Protein AF-A0A7X8AQU6-F1 (afdb_monomer)

Secondary structure (DSSP, 8-state):
---GGGS-HHHHHHHHHHS-HHHHHHHHHTS-HHHHHHHHHHS-HHHHHHHHHT--

Radius of gyration: 10.14 Å; Cα contacts (8 Å, |Δi|>4): 35; chains: 1; bounding box: 24×21×22 Å

pLDDT: mean 89.2, std 10.18, range [46.22, 95.62]

Sequence (56 aa):
MKNLMILNDAALKKTLAKMHPYDIATKMKDASGDTQMRLIRLMALNKTVEVFLELP

Foldseek 3Di:
DDDLVPDDLVVNLVVLVPDDLLVVLVVLVPDDPVVVVSNLVSYDPVSNVSNVVNHD

Mean predicted aligned error: 3.68 Å

Structure (mmCIF, N/CA/C/O backbone):
data_AF-A0A7X8AQU6-F1
#
_entry.id   AF-A0A7X8AQU6-F1
#
loop_
_atom_site.group_PDB
_atom_site.id
_atom_site.type_symbol
_atom_site.label_atom_id
_atom_site.label_alt_id
_atom_site.label_comp_id
_atom_site.label_asym_id
_atom_site.label_entity_id
_atom_site.label_seq_id
_atom_site.pdbx_PDB_ins_code
_atom_site.Cartn_x
_atom_site.Cartn_y
_atom_site.Cartn_z
_atom_site.occupancy
_atom_site.B_iso_or_equiv
_atom_site.auth_seq_id
_atom_site.auth_comp_id
_atom_site.auth_asym_id
_atom_site.auth_atom_id
_atom_site.pdbx_PDB_model_num
ATOM 1 N N . MET A 1 1 ? 13.269 -7.327 5.043 1.00 46.22 1 MET A N 1
ATOM 2 C CA . MET A 1 1 ? 12.171 -7.561 4.072 1.00 46.22 1 MET A CA 1
ATOM 3 C C . MET A 1 1 ? 12.437 -6.721 2.829 1.00 46.22 1 MET A C 1
ATOM 5 O O . MET A 1 1 ? 12.729 -5.546 2.987 1.00 46.22 1 MET A O 1
ATOM 9 N N . LYS A 1 2 ? 12.429 -7.330 1.631 1.00 48.97 2 LYS A N 1
ATOM 10 C CA . LYS A 1 2 ? 12.828 -6.715 0.345 1.00 48.97 2 LYS A CA 1
ATOM 11 C C . LYS A 1 2 ? 12.193 -5.327 0.149 1.00 48.97 2 LYS A C 1
ATOM 13 O O . LYS A 1 2 ? 10.990 -5.191 0.355 1.00 48.97 2 LYS A O 1
ATOM 18 N N . ASN A 1 3 ? 12.989 -4.334 -0.266 1.00 71.25 3 ASN A N 1
ATOM 19 C 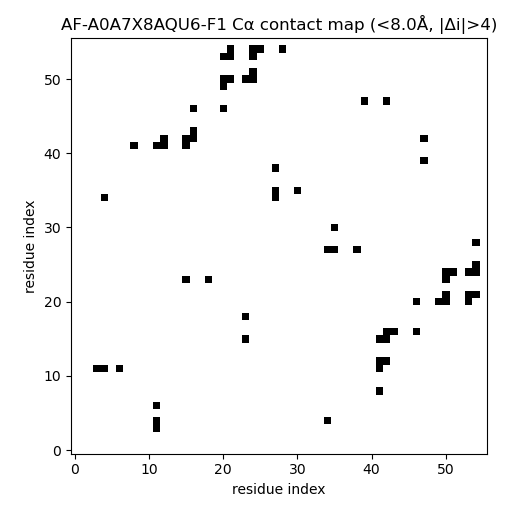CA . ASN A 1 3 ? 12.510 -3.003 -0.652 1.00 71.25 3 ASN A CA 1
ATOM 20 C C . ASN A 1 3 ? 11.375 -3.157 -1.670 1.00 71.25 3 ASN A C 1
ATOM 22 O O . ASN A 1 3 ? 11.622 -3.505 -2.824 1.00 71.25 3 ASN A O 1
ATOM 26 N N . LEU A 1 4 ? 10.136 -2.907 -1.241 1.00 70.44 4 LEU A N 1
ATOM 27 C CA . LEU A 1 4 ? 8.937 -2.991 -2.087 1.00 70.44 4 LEU A CA 1
ATOM 28 C C . LEU A 1 4 ? 9.079 -2.163 -3.366 1.00 70.44 4 LEU A C 1
ATOM 30 O O . LEU A 1 4 ? 8.523 -2.521 -4.397 1.00 70.44 4 LEU A O 1
ATOM 34 N N . MET A 1 5 ? 9.897 -1.115 -3.305 1.00 70.44 5 MET A N 1
ATOM 35 C CA . MET A 1 5 ? 10.149 -0.196 -4.408 1.00 70.44 5 MET A CA 1
ATOM 36 C C . MET A 1 5 ? 11.003 -0.790 -5.532 1.00 70.44 5 MET A C 1
ATOM 38 O O . MET A 1 5 ? 10.953 -0.277 -6.643 1.00 70.44 5 MET A O 1
ATOM 42 N N . ILE A 1 6 ? 11.720 -1.893 -5.279 1.00 82.50 6 ILE A N 1
ATOM 43 C CA . ILE A 1 6 ? 12.496 -2.624 -6.299 1.00 82.50 6 ILE A CA 1
ATOM 44 C C . ILE A 1 6 ? 11.592 -3.579 -7.102 1.00 82.50 6 ILE A C 1
ATOM 46 O O . ILE A 1 6 ? 11.961 -4.041 -8.180 1.00 82.50 6 ILE A O 1
ATOM 50 N N . LEU A 1 7 ? 10.395 -3.896 -6.598 1.00 83.75 7 LEU A N 1
ATOM 51 C CA . LEU A 1 7 ? 9.466 -4.764 -7.316 1.00 83.75 7 LEU A CA 1
ATOM 52 C C . LEU A 1 7 ? 8.922 -4.051 -8.555 1.00 83.75 7 LEU A C 1
ATOM 54 O O . LEU A 1 7 ? 8.611 -2.861 -8.510 1.00 83.75 7 LEU A O 1
ATOM 58 N N . ASN A 1 8 ? 8.744 -4.796 -9.646 1.00 91.62 8 ASN A N 1
ATOM 59 C CA . ASN A 1 8 ? 7.939 -4.331 -10.774 1.00 91.62 8 ASN A CA 1
ATOM 60 C C . ASN A 1 8 ? 6.451 -4.253 -10.386 1.00 91.62 8 ASN A C 1
ATOM 62 O O . ASN A 1 8 ? 6.032 -4.814 -9.372 1.00 91.62 8 ASN A O 1
ATOM 66 N N . ASP A 1 9 ? 5.640 -3.588 -11.204 1.00 92.06 9 ASP A N 1
ATOM 67 C CA . ASP A 1 9 ? 4.236 -3.309 -10.876 1.00 92.06 9 ASP A CA 1
ATOM 68 C C . ASP A 1 9 ? 3.384 -4.572 -10.689 1.00 92.06 9 ASP A C 1
ATOM 70 O O . ASP A 1 9 ? 2.535 -4.622 -9.800 1.00 92.06 9 ASP A O 1
ATOM 74 N N . ALA A 1 10 ? 3.639 -5.632 -11.462 1.00 93.50 10 ALA A N 1
ATOM 75 C CA . ALA A 1 10 ? 2.905 -6.891 -11.341 1.00 93.50 10 ALA A CA 1
ATOM 76 C C . ALA A 1 10 ? 3.193 -7.605 -10.009 1.00 93.50 10 ALA A C 1
ATOM 78 O O . ALA A 1 10 ? 2.275 -8.101 -9.348 1.00 93.50 10 ALA A O 1
ATOM 79 N N . ALA A 1 11 ? 4.463 -7.655 -9.601 1.00 92.44 11 ALA A N 1
ATOM 80 C CA . ALA A 1 11 ? 4.870 -8.221 -8.322 1.00 92.44 11 ALA A CA 1
ATOM 81 C C . ALA A 1 11 ? 4.395 -7.341 -7.161 1.00 92.44 11 ALA A C 1
ATOM 83 O O . ALA A 1 11 ? 3.832 -7.857 -6.197 1.00 92.44 11 ALA A O 1
ATOM 84 N N . LEU A 1 12 ? 4.542 -6.022 -7.289 1.00 92.69 12 LEU A N 1
ATOM 85 C CA . LEU A 1 12 ? 4.116 -5.054 -6.286 1.00 92.69 12 LEU A CA 1
ATOM 86 C C . LEU A 1 12 ? 2.606 -5.134 -6.043 1.00 92.69 12 LEU A C 1
ATOM 88 O O . LEU A 1 12 ? 2.190 -5.250 -4.895 1.00 92.69 12 LEU A O 1
ATOM 92 N N . LYS A 1 13 ? 1.787 -5.204 -7.099 1.00 94.88 13 LYS A N 1
ATOM 93 C CA . LYS A 1 13 ? 0.333 -5.401 -6.994 1.00 94.88 13 LYS A CA 1
ATOM 94 C C . LYS A 1 13 ? -0.031 -6.672 -6.221 1.00 94.88 13 LYS A C 1
ATOM 96 O O . LYS A 1 13 ? -0.874 -6.633 -5.326 1.00 94.88 13 LYS A O 1
ATOM 101 N N . LYS A 1 14 ? 0.623 -7.802 -6.522 1.00 94.44 14 LYS A N 1
ATOM 102 C CA . LYS A 1 14 ? 0.404 -9.072 -5.799 1.00 94.44 14 LYS A CA 1
ATOM 103 C C . LYS A 1 14 ? 0.813 -8.976 -4.331 1.00 94.44 14 LYS A C 1
ATOM 105 O O . LYS A 1 14 ? 0.148 -9.561 -3.478 1.00 94.44 14 LYS A O 1
ATOM 110 N N . THR A 1 15 ? 1.896 -8.264 -4.039 1.00 93.19 15 THR A N 1
ATOM 111 C CA . THR A 1 15 ? 2.368 -8.069 -2.669 1.00 93.19 15 THR A CA 1
ATOM 112 C C . THR A 1 15 ? 1.431 -7.159 -1.880 1.00 93.19 15 THR A C 1
ATOM 114 O O . THR A 1 15 ? 1.048 -7.526 -0.774 1.00 93.19 15 THR A O 1
ATOM 117 N N . LEU A 1 16 ? 0.988 -6.039 -2.457 1.00 93.69 16 LEU A N 1
ATOM 118 C CA . LEU A 1 16 ? 0.036 -5.121 -1.826 1.00 93.69 16 LEU A CA 1
ATOM 119 C C . LEU A 1 16 ? -1.296 -5.805 -1.519 1.00 93.69 16 LEU A C 1
ATOM 121 O O . LEU A 1 16 ? -1.834 -5.635 -0.431 1.00 93.69 16 LEU A O 1
ATOM 125 N N . ALA A 1 17 ? -1.792 -6.659 -2.418 1.00 93.19 17 ALA A N 1
ATOM 126 C CA . ALA A 1 17 ? -3.019 -7.417 -2.180 1.00 93.19 17 ALA A CA 1
ATOM 127 C C . ALA A 1 17 ? -2.949 -8.288 -0.910 1.00 93.19 17 ALA A C 1
ATOM 129 O O . ALA A 1 17 ? -3.948 -8.412 -0.205 1.00 93.19 17 ALA A O 1
ATOM 130 N N . LYS A 1 18 ? -1.773 -8.839 -0.585 1.00 94.44 18 LYS A N 1
ATOM 131 C CA . LYS A 1 18 ? -1.556 -9.734 0.566 1.00 94.44 18 LYS A CA 1
ATOM 132 C C . LYS A 1 18 ? -1.101 -9.022 1.841 1.00 94.44 18 LYS A C 1
ATOM 134 O O . LYS A 1 18 ? -1.113 -9.633 2.901 1.00 94.44 18 LYS A O 1
ATOM 139 N N . MET A 1 19 ? -0.656 -7.775 1.736 1.00 93.56 19 MET A N 1
ATOM 140 C CA . MET A 1 19 ? -0.128 -7.005 2.863 1.00 93.56 19 MET A CA 1
ATOM 141 C C . MET A 1 19 ? -1.265 -6.433 3.714 1.00 93.56 19 MET A C 1
ATOM 143 O O . MET A 1 19 ? -2.325 -6.118 3.174 1.00 93.56 19 MET A O 1
ATOM 147 N N . HIS A 1 20 ? -1.069 -6.292 5.024 1.00 94.62 20 HIS A N 1
ATOM 148 C CA . HIS A 1 20 ? -2.068 -5.659 5.882 1.00 94.62 20 HIS A CA 1
ATOM 149 C C . HIS A 1 20 ? -2.172 -4.151 5.566 1.00 94.62 20 HIS A C 1
ATOM 151 O O . HIS A 1 20 ? -1.134 -3.533 5.313 1.00 94.62 20 HIS A O 1
ATOM 157 N N . PRO A 1 21 ? -3.373 -3.535 5.574 1.00 94.44 21 PRO A N 1
ATOM 158 C CA . PRO A 1 21 ? -3.533 -2.104 5.297 1.00 94.44 21 PRO A CA 1
ATOM 159 C C . PRO A 1 21 ? -2.639 -1.198 6.158 1.00 94.44 21 PRO A C 1
ATOM 161 O O . PRO A 1 21 ? -1.932 -0.350 5.619 1.00 94.44 21 PRO A O 1
ATOM 164 N N . TYR A 1 22 ? -2.566 -1.464 7.465 1.00 94.00 22 TYR A N 1
ATOM 165 C CA . TYR A 1 22 ? -1.677 -0.762 8.402 1.00 94.00 22 TYR A CA 1
ATOM 166 C C . TYR A 1 22 ? -0.191 -0.769 7.984 1.00 94.00 22 TYR A C 1
ATOM 168 O O . TYR A 1 22 ? 0.498 0.253 8.045 1.00 94.00 22 TYR A O 1
ATOM 176 N N . ASP A 1 23 ? 0.318 -1.907 7.499 1.00 92.62 23 ASP A N 1
ATOM 177 C CA . ASP A 1 23 ? 1.718 -2.020 7.068 1.00 92.62 23 ASP A CA 1
ATOM 178 C C . ASP A 1 23 ? 1.986 -1.173 5.818 1.00 92.62 23 ASP A C 1
ATOM 180 O O . ASP A 1 23 ? 3.071 -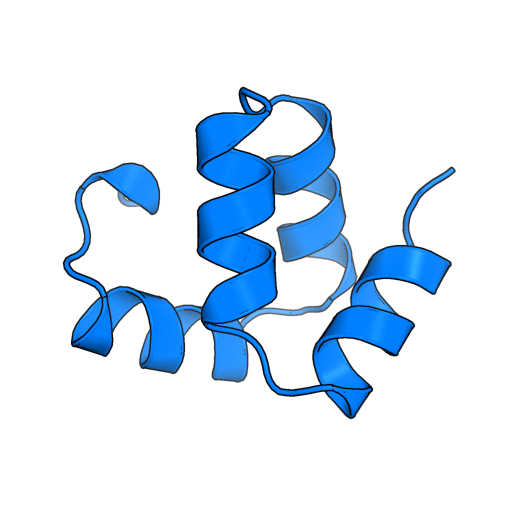0.610 5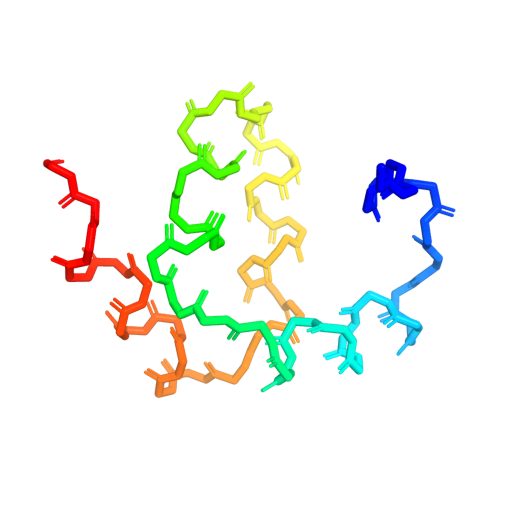.648 1.00 92.62 23 ASP A O 1
ATOM 184 N N . ILE A 1 24 ? 0.995 -1.092 4.925 1.00 93.12 24 ILE A N 1
ATOM 185 C CA . ILE A 1 24 ? 1.059 -0.258 3.725 1.00 93.12 24 ILE A CA 1
ATOM 186 C C . ILE A 1 24 ? 1.032 1.217 4.131 1.00 93.12 24 ILE A C 1
ATOM 188 O O . ILE A 1 24 ? 1.879 1.974 3.660 1.00 93.12 24 ILE A O 1
ATOM 192 N N . ALA A 1 25 ? 0.123 1.611 5.028 1.00 93.12 25 ALA A N 1
ATOM 193 C CA . ALA A 1 25 ? 0.004 2.977 5.538 1.00 93.12 25 ALA A CA 1
ATOM 194 C C . ALA A 1 25 ? 1.321 3.457 6.167 1.00 93.12 25 ALA A C 1
ATOM 196 O O . ALA A 1 25 ? 1.849 4.504 5.790 1.00 93.12 25 ALA A O 1
ATOM 197 N N . THR A 1 26 ? 1.923 2.629 7.027 1.00 92.12 26 THR A N 1
ATOM 198 C CA . THR A 1 26 ? 3.232 2.903 7.642 1.00 92.12 26 THR A CA 1
ATOM 199 C C . THR A 1 26 ? 4.311 3.161 6.589 1.00 92.12 26 THR A C 1
ATOM 201 O O . THR A 1 26 ? 5.107 4.084 6.713 1.00 92.12 26 THR A O 1
ATOM 204 N N . LYS A 1 27 ? 4.324 2.384 5.502 1.00 89.44 27 LYS A N 1
ATOM 205 C CA . LYS A 1 27 ? 5.294 2.561 4.412 1.00 89.44 27 LYS A CA 1
ATOM 206 C C . LYS A 1 27 ? 4.996 3.761 3.525 1.00 89.44 27 LYS A C 1
ATOM 208 O O . LYS A 1 27 ? 5.930 4.337 2.979 1.00 89.44 27 LYS A O 1
ATOM 213 N N . MET A 1 28 ? 3.724 4.105 3.344 1.00 90.88 28 MET A N 1
ATOM 214 C CA . MET A 1 28 ? 3.311 5.294 2.604 1.00 90.88 28 MET A CA 1
ATOM 215 C C . MET A 1 28 ? 3.720 6.568 3.336 1.00 90.88 28 MET A C 1
ATOM 217 O O . MET A 1 28 ? 4.171 7.500 2.676 1.00 90.88 28 MET A O 1
ATOM 221 N N . LYS A 1 29 ? 3.626 6.588 4.671 1.00 89.75 29 LYS A N 1
ATOM 222 C CA . LYS A 1 29 ? 3.983 7.741 5.509 1.00 89.75 29 LYS A CA 1
ATOM 223 C C . LYS A 1 29 ? 5.391 8.275 5.227 1.00 89.75 29 LYS A C 1
ATOM 225 O O . LYS A 1 29 ? 5.564 9.481 5.101 1.00 89.75 29 LYS A O 1
ATOM 230 N N . ASP A 1 30 ? 6.359 7.376 5.065 1.00 86.50 30 ASP A N 1
ATOM 231 C CA . ASP A 1 30 ? 7.769 7.734 4.856 1.00 86.50 30 ASP A CA 1
ATOM 232 C C . ASP A 1 30 ? 8.183 7.746 3.368 1.00 86.50 30 ASP A C 1
ATOM 234 O O . ASP A 1 30 ? 9.354 7.937 3.035 1.00 86.50 30 ASP A O 1
ATOM 238 N N . ALA A 1 31 ? 7.244 7.504 2.448 1.00 88.88 31 ALA A N 1
ATOM 239 C CA . ALA A 1 31 ? 7.516 7.415 1.018 1.00 88.88 31 ALA A CA 1
ATOM 240 C C . ALA A 1 31 ? 7.387 8.770 0.300 1.00 88.88 31 ALA A C 1
ATOM 242 O O . ALA A 1 31 ? 6.604 9.632 0.691 1.00 88.88 31 ALA A O 1
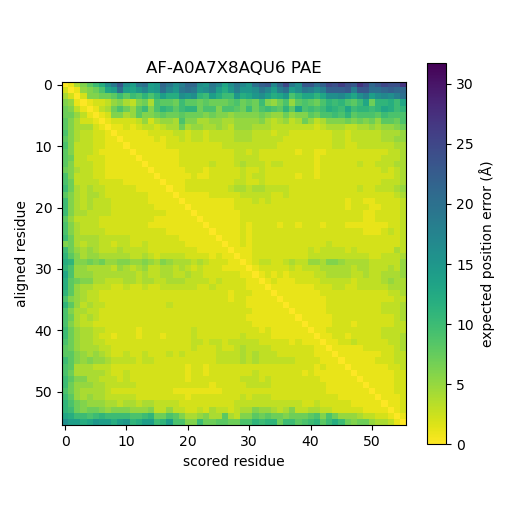ATOM 243 N N . SER A 1 32 ? 8.110 8.934 -0.815 1.00 90.44 32 SER A N 1
ATOM 244 C CA . SER A 1 32 ? 7.945 10.100 -1.695 1.00 90.44 32 SER A CA 1
ATOM 245 C C . SER A 1 32 ? 6.548 10.146 -2.325 1.00 90.44 32 SER A C 1
ATOM 247 O O . SER A 1 32 ? 5.915 9.104 -2.507 1.00 90.44 32 SER A O 1
ATOM 249 N N . GLY A 1 33 ? 6.097 11.334 -2.742 1.00 92.00 33 GLY A N 1
ATOM 250 C CA . GLY A 1 33 ? 4.797 11.504 -3.407 1.00 92.00 33 GLY A CA 1
ATOM 251 C C . GLY A 1 33 ? 4.618 10.590 -4.625 1.00 92.00 33 GLY A C 1
ATOM 252 O O . GLY A 1 33 ? 3.600 9.912 -4.745 1.00 92.00 33 GLY A O 1
ATOM 253 N N . ASP A 1 34 ? 5.643 10.457 -5.471 1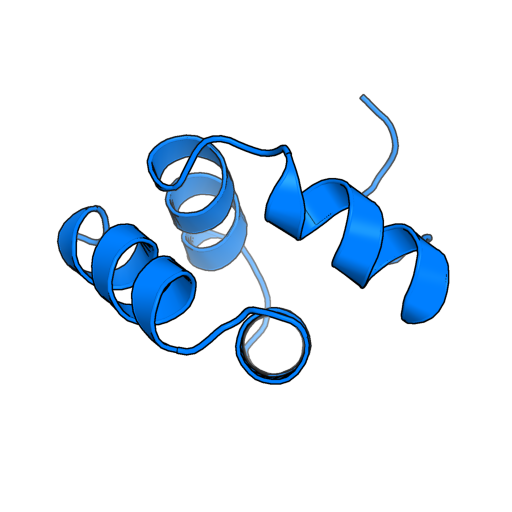.00 91.81 34 ASP A N 1
ATOM 254 C CA . ASP A 1 34 ? 5.615 9.541 -6.623 1.00 91.81 34 ASP A CA 1
ATOM 255 C C . ASP A 1 34 ? 5.410 8.083 -6.204 1.00 91.81 34 ASP A C 1
ATOM 257 O O . ASP A 1 34 ? 4.670 7.322 -6.833 1.00 91.81 34 ASP A O 1
ATOM 261 N N . THR A 1 35 ? 6.050 7.691 -5.105 1.00 90.56 35 THR A N 1
ATOM 262 C CA . THR A 1 35 ? 5.949 6.341 -4.566 1.00 90.56 35 THR A CA 1
ATOM 263 C C . THR A 1 35 ? 4.565 6.088 -3.980 1.00 90.56 35 THR A C 1
ATOM 265 O O . THR A 1 35 ? 3.960 5.058 -4.276 1.00 90.56 35 THR A O 1
ATOM 268 N N . GLN A 1 36 ? 4.029 7.031 -3.204 1.00 92.00 36 GLN A N 1
ATOM 269 C CA . GLN A 1 36 ? 2.661 6.966 -2.688 1.00 92.00 36 GLN A CA 1
ATOM 270 C C . GLN A 1 36 ? 1.657 6.825 -3.838 1.00 92.00 36 GLN A C 1
ATOM 272 O O . GLN A 1 36 ? 0.832 5.911 -3.829 1.00 92.00 36 GLN A O 1
ATOM 277 N N . MET A 1 37 ? 1.786 7.648 -4.883 1.00 93.56 37 MET A N 1
ATOM 278 C CA . MET A 1 37 ? 0.928 7.587 -6.068 1.00 93.56 37 MET A CA 1
ATOM 279 C C . MET A 1 37 ? 1.033 6.249 -6.799 1.00 93.56 37 MET A C 1
ATOM 281 O O . MET A 1 37 ? 0.018 5.699 -7.234 1.00 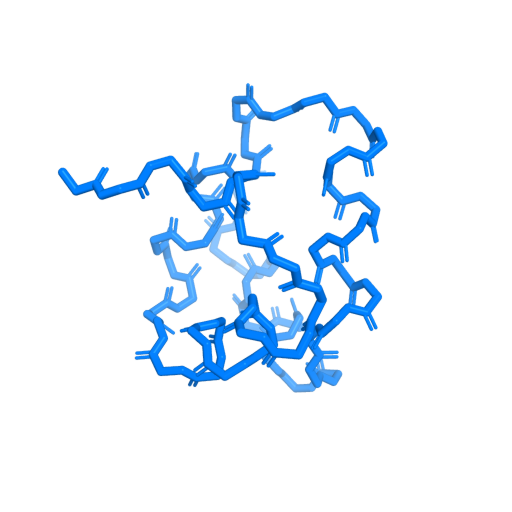93.56 37 MET A O 1
ATOM 285 N N . ARG A 1 38 ? 2.241 5.689 -6.915 1.00 93.19 38 ARG A N 1
ATOM 286 C CA . ARG A 1 38 ? 2.448 4.360 -7.499 1.00 93.19 38 ARG A CA 1
ATOM 287 C C . ARG A 1 38 ? 1.743 3.272 -6.688 1.00 93.19 38 ARG A C 1
ATOM 289 O O . ARG A 1 38 ? 1.079 2.425 -7.279 1.00 93.19 38 ARG A O 1
ATOM 296 N N . LEU A 1 39 ? 1.847 3.299 -5.359 1.00 93.00 39 LEU A N 1
ATOM 297 C CA 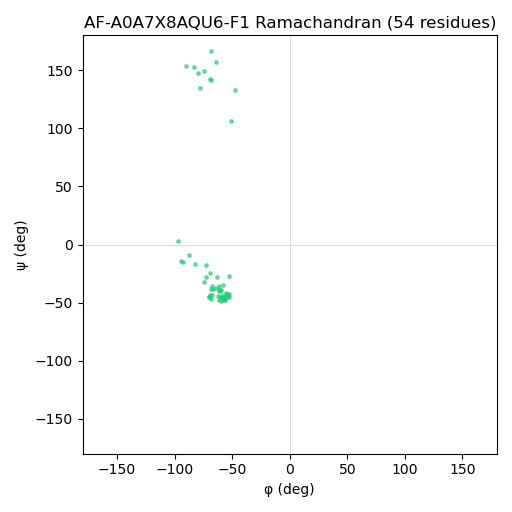. LEU A 1 39 ? 1.160 2.344 -4.484 1.00 93.00 39 LEU A CA 1
ATOM 298 C C . LEU A 1 39 ? -0.362 2.452 -4.634 1.00 93.00 39 LEU A C 1
ATOM 300 O O . LEU A 1 39 ? -1.020 1.439 -4.863 1.00 93.00 39 LEU A O 1
ATOM 304 N N . ILE A 1 40 ? -0.906 3.673 -4.599 1.00 93.50 40 ILE A N 1
ATOM 305 C CA . ILE A 1 40 ? -2.344 3.944 -4.754 1.00 93.50 40 ILE A CA 1
ATOM 306 C C . ILE A 1 40 ? -2.871 3.392 -6.084 1.00 93.50 40 ILE A C 1
ATOM 308 O O . ILE A 1 40 ? -3.900 2.721 -6.102 1.00 93.50 40 ILE A O 1
ATOM 312 N N . ARG A 1 41 ? -2.151 3.607 -7.195 1.00 95.31 41 ARG A N 1
ATOM 313 C CA . ARG A 1 41 ? -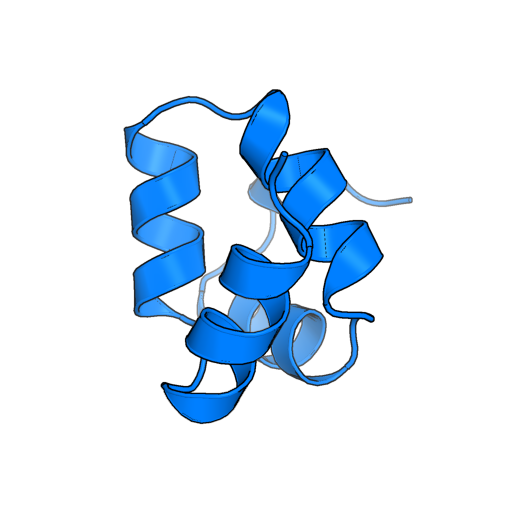2.548 3.114 -8.531 1.00 95.31 41 ARG A CA 1
ATOM 314 C C . ARG A 1 41 ? -2.596 1.590 -8.639 1.00 95.31 41 ARG A C 1
ATOM 316 O O . ARG A 1 41 ? -3.316 1.063 -9.485 1.00 95.31 41 ARG A O 1
ATOM 323 N N . LEU A 1 42 ? -1.802 0.880 -7.839 1.00 95.12 42 LEU A N 1
ATOM 324 C CA . LEU A 1 42 ? -1.685 -0.578 -7.912 1.00 95.12 42 LEU A CA 1
ATOM 325 C C . LEU A 1 42 ? -2.619 -1.310 -6.941 1.00 95.12 42 LEU A C 1
ATOM 327 O O . LEU A 1 42 ? -2.820 -2.518 -7.097 1.00 95.12 42 LEU A O 1
ATOM 331 N N . MET A 1 43 ? -3.200 -0.609 -5.966 1.00 94.69 43 MET A N 1
ATOM 332 C CA . MET A 1 43 ? -4.173 -1.162 -5.026 1.00 94.69 43 MET A CA 1
ATOM 333 C C . MET A 1 43 ? -5.594 -1.174 -5.599 1.00 94.69 43 MET A C 1
ATOM 335 O O . MET A 1 43 ? -5.960 -0.372 -6.454 1.00 94.69 43 MET A O 1
ATOM 339 N N . ALA A 1 44 ? -6.410 -2.112 -5.116 1.00 94.44 44 ALA A N 1
ATOM 340 C CA . ALA A 1 44 ? -7.850 -2.082 -5.350 1.00 94.44 44 ALA A CA 1
ATOM 341 C C . ALA A 1 44 ? -8.498 -0.995 -4.480 1.00 94.44 44 ALA A C 1
ATOM 343 O O . ALA A 1 44 ? -8.029 -0.738 -3.374 1.00 94.44 44 ALA A O 1
ATOM 344 N N . LEU A 1 45 ? -9.593 -0.396 -4.956 1.00 93.19 45 LEU A N 1
ATOM 345 C CA . LEU A 1 45 ? -10.236 0.746 -4.298 1.00 93.19 45 LEU A CA 1
ATOM 346 C C . LEU A 1 45 ? -10.591 0.476 -2.827 1.00 93.19 45 LEU A C 1
ATOM 348 O O . LEU A 1 45 ? -10.291 1.302 -1.974 1.00 93.19 45 LEU A O 1
ATOM 352 N N . ASN A 1 46 ? -11.174 -0.686 -2.524 1.00 94.25 46 ASN A N 1
ATOM 353 C CA . ASN A 1 46 ? -11.518 -1.082 -1.155 1.00 94.25 46 ASN A CA 1
ATOM 354 C C . ASN A 1 46 ? -10.287 -1.103 -0.238 1.00 94.25 46 ASN A C 1
ATOM 356 O O . ASN A 1 46 ? -10.319 -0.565 0.863 1.00 94.25 46 ASN A O 1
ATOM 360 N N . LYS A 1 47 ? -9.176 -1.650 -0.736 1.00 94.44 47 LYS A N 1
ATOM 361 C CA . LYS A 1 47 ? -7.917 -1.713 -0.001 1.00 94.44 47 LYS A CA 1
ATOM 362 C C . LYS A 1 47 ? -7.299 -0.334 0.186 1.00 94.44 47 LYS A C 1
ATOM 364 O O . LYS A 1 47 ? -6.761 -0.051 1.246 1.00 94.44 47 LYS A O 1
ATOM 369 N N . THR A 1 48 ? -7.397 0.533 -0.819 1.00 94.62 48 THR A N 1
ATOM 370 C CA . THR A 1 48 ? -6.969 1.929 -0.698 1.00 94.62 48 THR A CA 1
ATOM 371 C C . THR A 1 48 ? -7.746 2.634 0.410 1.00 94.62 48 THR A C 1
ATOM 373 O O . THR A 1 48 ? -7.130 3.289 1.237 1.00 94.62 48 THR A O 1
ATOM 376 N N . VAL A 1 49 ? -9.068 2.4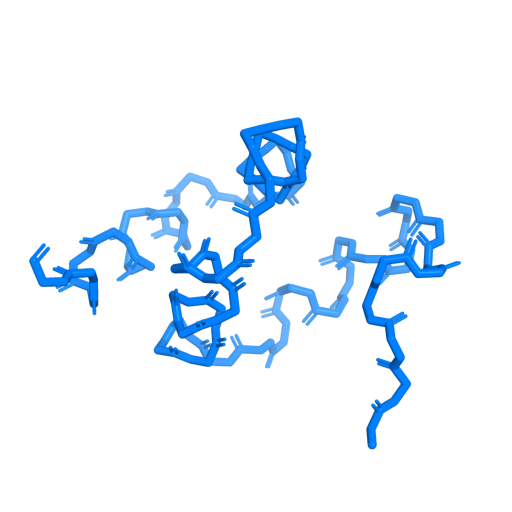57 0.486 1.00 95.06 49 VAL A N 1
ATOM 377 C CA . VAL A 1 49 ? -9.878 3.039 1.570 1.00 95.06 49 VAL A CA 1
ATOM 378 C C . VAL A 1 49 ? -9.414 2.535 2.938 1.00 95.06 49 VAL A C 1
ATOM 380 O O . VAL A 1 49 ? -9.161 3.353 3.814 1.00 95.06 49 VAL A O 1
ATOM 383 N N . GLU A 1 50 ? -9.226 1.223 3.107 1.00 95.62 50 GLU A N 1
ATOM 384 C CA . GLU A 1 50 ? -8.709 0.646 4.360 1.00 95.62 50 GLU A CA 1
ATOM 385 C C . GLU A 1 50 ? -7.348 1.238 4.745 1.00 95.62 50 GLU A C 1
ATOM 387 O O . GLU A 1 50 ? -7.156 1.648 5.880 1.00 95.62 50 GLU A O 1
ATOM 392 N N . VAL A 1 51 ? -6.413 1.353 3.798 1.00 94.62 51 VAL A N 1
ATOM 393 C CA . VAL A 1 51 ? -5.090 1.951 4.049 1.00 94.62 51 VAL A CA 1
ATOM 394 C C . VAL A 1 51 ? -5.204 3.412 4.482 1.00 94.62 51 VAL A C 1
ATOM 396 O O . VAL A 1 51 ? -4.453 3.847 5.347 1.00 94.62 51 VAL A O 1
ATOM 399 N N . PHE A 1 52 ? -6.131 4.171 3.899 1.00 93.19 52 PHE A N 1
ATOM 400 C CA . PHE A 1 52 ? -6.334 5.577 4.246 1.00 93.19 52 PHE A CA 1
ATOM 401 C C . PHE A 1 52 ? -6.994 5.760 5.615 1.00 93.19 52 PHE A C 1
ATOM 403 O O . PHE A 1 52 ? -6.728 6.765 6.261 1.00 93.19 52 PHE A O 1
ATOM 410 N N . LEU A 1 53 ? -7.804 4.802 6.076 1.00 93.69 53 LEU A N 1
ATOM 411 C CA . LEU A 1 53 ? -8.343 4.802 7.443 1.00 93.69 53 LEU A CA 1
ATOM 412 C C . LEU A 1 53 ? -7.260 4.548 8.503 1.00 93.69 53 LEU A C 1
ATOM 414 O O . LEU A 1 53 ? -7.428 4.945 9.650 1.00 93.69 53 LEU A O 1
ATOM 418 N N . GLU A 1 54 ? -6.162 3.896 8.118 1.00 91.62 54 GLU A N 1
ATOM 419 C CA . GLU A 1 54 ? -5.005 3.624 8.982 1.00 91.62 54 GLU A CA 1
ATOM 420 C C . GLU A 1 54 ? -3.973 4.769 8.980 1.00 91.62 54 GLU A C 1
ATOM 422 O O . GLU A 1 54 ? -3.013 4.740 9.755 1.00 91.62 54 GLU A O 1
ATOM 427 N N . LEU A 1 55 ? -4.125 5.766 8.096 1.00 82.12 55 LEU A N 1
ATOM 428 C CA . LEU A 1 55 ? -3.287 6.965 8.113 1.00 82.12 55 LEU A CA 1
ATOM 429 C C . LEU A 1 55 ? -3.766 7.912 9.232 1.00 82.12 55 LEU A C 1
ATOM 431 O O . LEU A 1 55 ? -4.973 8.111 9.366 1.00 82.12 55 LEU A O 1
ATOM 435 N N . PRO A 1 56 ? -2.846 8.480 10.036 1.00 70.12 56 PRO A N 1
ATOM 436 C CA . PRO A 1 56 ? -3.192 9.467 11.056 1.00 70.12 56 PRO A CA 1
ATOM 437 C C . PRO A 1 56 ? -3.724 10.774 10.459 1.00 70.12 56 PRO A C 1
ATOM 439 O O . PRO A 1 56 ? -3.307 11.131 9.331 1.00 70.12 56 PRO A O 1
#

Nearest PDB structures (foldseek):
  8ucs-assembly1_H  TM=8.461E-01  e=3.669E-02  Clostridium sporogenes
  8gpv-assembly1_A-2  TM=8.975E-01  e=4.714E-02  Clostridiales bacterium
  8ucs-assembly1_I  TM=8.532E-01  e=1.367E-01  Clostridium sporogenes
  8wiw-assembly1_Z  TM=7.749E-01  e=5.771E-01  Salmonella enterica subsp. enterica serovar Typhimurium str. LT2
  8umd-assembly1_B  TM=7.763E-01  e=1.080E+00  Salmonella enterica subsp. enterica serovar Typhimurium

Solvent-accessible surface area (backbone atoms only — not comparable to full-atom values): 3326 Å² total; per-residue (Å²): 130,80,66,65,83,77,47,54,71,72,58,37,31,58,48,55,74,74,48,57,41,57,64,50,24,61,52,42,74,80,41,54,71,70,54,39,52,53,52,58,73,52,47,54,70,71,55,47,52,51,18,57,70,56,45,133